Protein AF-A0A544V127-F1 (afdb_monomer_lite)

Structure (mmCIF, N/CA/C/O backbone):
data_AF-A0A544V127-F1
#
_entry.id   AF-A0A544V127-F1
#
loop_
_atom_site.group_PDB
_atom_site.id
_atom_site.type_symbol
_atom_site.label_atom_id
_atom_site.label_alt_id
_atom_site.label_comp_id
_atom_site.label_asym_id
_atom_site.label_entity_id
_atom_site.label_seq_id
_atom_site.pdbx_PDB_ins_code
_atom_site.Cartn_x
_atom_site.Cartn_y
_atom_site.Cartn_z
_atom_site.occupancy
_atom_site.B_iso_or_equiv
_atom_site.auth_seq_id
_atom_site.auth_comp_id
_atom_site.auth_asym_id
_atom_site.auth_atom_id
_atom_site.pdbx_PDB_model_num
ATOM 1 N N . MET A 1 1 ? 60.911 -27.045 -41.544 1.00 50.41 1 MET A N 1
ATOM 2 C CA . MET A 1 1 ? 60.330 -28.330 -41.099 1.00 50.41 1 MET A CA 1
ATOM 3 C C . MET A 1 1 ? 60.453 -28.417 -39.577 1.00 50.41 1 MET A C 1
ATOM 5 O O . MET A 1 1 ? 61.552 -28.611 -39.084 1.00 50.41 1 MET A O 1
ATOM 9 N N . LYS A 1 2 ? 59.360 -28.150 -38.846 1.00 44.75 2 LYS A N 1
ATOM 10 C CA . LYS A 1 2 ? 59.124 -28.496 -37.428 1.00 44.75 2 LYS A CA 1
ATOM 11 C C . LYS A 1 2 ? 57.618 -28.349 -37.181 1.00 44.75 2 LYS A C 1
ATOM 13 O O . LYS A 1 2 ? 57.086 -27.248 -37.129 1.00 44.75 2 LYS A O 1
ATOM 18 N N . THR A 1 3 ? 56.944 -29.487 -37.152 1.00 53.44 3 THR A N 1
ATOM 19 C CA . THR A 1 3 ? 55.532 -29.693 -36.825 1.00 53.44 3 THR A CA 1
ATOM 20 C C . THR A 1 3 ? 55.397 -29.993 -35.341 1.00 53.44 3 THR A C 1
ATOM 22 O O . THR A 1 3 ? 55.919 -31.026 -34.956 1.00 53.44 3 THR A O 1
ATOM 25 N N . TYR A 1 4 ? 54.653 -29.192 -34.572 1.00 53.72 4 TYR A N 1
ATOM 26 C CA . TYR A 1 4 ? 53.912 -29.596 -33.357 1.00 53.72 4 TYR A CA 1
ATOM 27 C C . TYR A 1 4 ? 52.774 -28.564 -33.202 1.00 53.72 4 TYR A C 1
ATOM 29 O O . TYR A 1 4 ? 53.019 -27.423 -32.838 1.00 53.72 4 TYR A O 1
ATOM 37 N N . LYS A 1 5 ? 51.627 -28.754 -33.862 1.00 45.31 5 LYS A N 1
ATOM 38 C CA . LYS A 1 5 ? 50.429 -29.439 -33.348 1.00 45.31 5 LYS A CA 1
ATOM 39 C C . LYS A 1 5 ? 50.002 -28.968 -31.952 1.00 45.31 5 LYS A C 1
ATOM 41 O O . LYS A 1 5 ? 50.710 -29.179 -30.979 1.00 45.31 5 LYS A O 1
ATOM 46 N N . ALA A 1 6 ? 48.761 -28.485 -31.918 1.00 53.97 6 ALA A N 1
ATOM 47 C CA . ALA A 1 6 ? 47.857 -28.519 -30.775 1.00 53.97 6 ALA A CA 1
ATOM 48 C C . ALA A 1 6 ? 48.156 -27.545 -29.626 1.00 53.97 6 ALA A C 1
ATOM 50 O O . ALA A 1 6 ? 48.349 -27.955 -28.486 1.00 53.97 6 ALA A O 1
ATOM 51 N N . LEU A 1 7 ? 48.032 -26.240 -29.896 1.00 44.88 7 LEU A N 1
ATOM 52 C CA . LEU A 1 7 ? 47.533 -25.339 -28.858 1.00 44.88 7 LEU A CA 1
ATOM 53 C C . LEU A 1 7 ? 46.014 -25.544 -28.761 1.00 44.88 7 LEU A C 1
ATOM 55 O O . LEU A 1 7 ? 45.215 -24.863 -29.400 1.00 44.88 7 LEU A O 1
ATOM 59 N N . ILE A 1 8 ? 45.641 -26.578 -28.011 1.00 57.38 8 ILE A N 1
ATOM 60 C CA . ILE A 1 8 ? 44.295 -26.784 -27.488 1.00 57.38 8 ILE A CA 1
ATOM 61 C C . ILE A 1 8 ? 44.027 -25.613 -26.538 1.00 57.38 8 ILE A C 1
ATOM 63 O O . ILE A 1 8 ?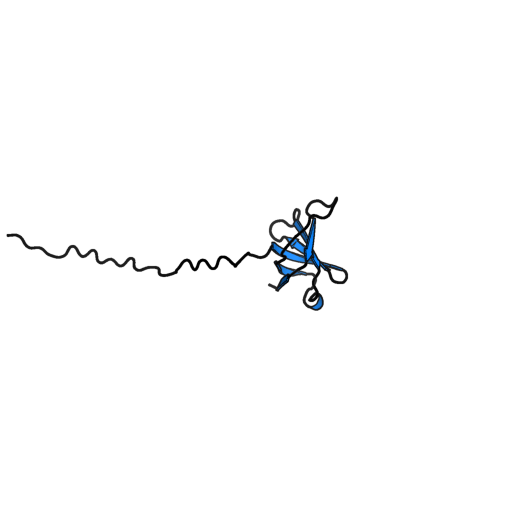 44.411 -25.636 -25.377 1.00 57.38 8 ILE A O 1
ATOM 67 N N . MET A 1 9 ? 43.380 -24.571 -27.048 1.00 48.53 9 MET A N 1
ATOM 68 C CA . MET A 1 9 ? 42.557 -23.678 -26.233 1.00 48.53 9 MET A CA 1
ATOM 69 C C . MET A 1 9 ? 41.114 -23.751 -26.728 1.00 48.53 9 MET A C 1
ATOM 71 O O . MET A 1 9 ? 40.446 -22.760 -26.991 1.00 48.53 9 MET A O 1
ATOM 75 N N . LEU A 1 10 ? 40.635 -24.991 -26.840 1.00 51.34 10 LEU A N 1
ATOM 76 C CA . LEU A 1 10 ? 39.233 -25.308 -26.633 1.00 51.34 10 LEU A CA 1
ATOM 77 C C . LEU A 1 10 ? 39.037 -25.438 -25.116 1.00 51.34 10 LEU A C 1
ATOM 79 O O . LEU A 1 10 ? 39.064 -26.534 -24.568 1.00 51.34 10 LEU A O 1
ATOM 83 N N . PHE A 1 11 ? 38.891 -24.308 -24.432 1.00 41.53 11 PHE A N 1
ATOM 84 C CA . PHE A 1 11 ? 38.268 -24.270 -23.112 1.00 41.53 11 PHE A CA 1
ATOM 85 C C . PHE A 1 11 ? 37.055 -23.355 -23.221 1.00 41.53 11 PHE A C 1
ATOM 87 O O . PHE A 1 11 ? 37.106 -22.161 -22.956 1.00 41.53 11 PHE A O 1
ATOM 94 N N . ILE A 1 12 ? 35.993 -23.936 -23.780 1.00 57.31 12 ILE A N 1
ATOM 95 C CA . ILE A 1 12 ? 34.649 -23.956 -23.196 1.00 57.31 12 ILE A CA 1
ATOM 96 C C . ILE A 1 12 ? 34.468 -22.877 -22.115 1.00 57.31 12 ILE A C 1
ATOM 98 O O . ILE A 1 12 ? 34.524 -23.152 -20.921 1.00 57.31 12 ILE A O 1
ATOM 102 N N . PHE A 1 13 ? 34.211 -21.649 -22.551 1.00 44.16 13 PHE A N 1
ATOM 103 C CA . PHE A 1 13 ? 33.405 -20.706 -21.780 1.00 44.16 13 PHE A CA 1
ATOM 104 C C . PHE A 1 13 ? 32.061 -20.513 -22.490 1.00 44.16 13 PHE A C 1
ATOM 106 O O . PHE A 1 13 ? 31.542 -19.419 -22.660 1.00 44.16 13 PHE A O 1
ATOM 113 N N . THR A 1 14 ? 31.483 -21.634 -22.925 1.00 56.91 14 THR A N 1
ATOM 114 C CA . THR A 1 14 ? 30.039 -21.796 -23.100 1.00 56.91 14 THR A CA 1
ATOM 115 C C . THR A 1 14 ? 29.434 -22.107 -21.729 1.00 56.91 14 THR A C 1
ATOM 117 O O . THR A 1 14 ? 29.035 -23.229 -21.439 1.00 56.91 14 THR A O 1
ATOM 120 N N . PHE A 1 15 ? 29.458 -21.098 -20.869 1.00 49.59 15 PHE A N 1
ATOM 121 C CA . PHE A 1 15 ? 28.724 -20.944 -19.614 1.00 49.59 15 PHE A CA 1
ATOM 122 C C . PHE A 1 15 ? 28.555 -19.421 -19.545 1.00 49.59 15 PHE A C 1
ATOM 124 O O . PHE A 1 15 ? 29.524 -18.713 -19.329 1.00 49.59 15 PHE A O 1
ATOM 131 N N . PHE A 1 16 ? 27.440 -18.801 -19.884 1.00 46.75 16 PHE A N 1
ATOM 132 C CA . PHE A 1 16 ? 26.060 -19.183 -19.696 1.00 46.75 16 PHE A CA 1
ATOM 133 C C . PHE A 1 16 ? 25.261 -18.558 -20.846 1.00 46.75 16 PHE A C 1
ATOM 135 O O . PHE A 1 16 ? 25.309 -17.349 -21.067 1.00 46.75 16 PHE A O 1
ATOM 142 N N . LEU A 1 17 ? 24.478 -19.381 -21.538 1.00 54.06 17 LEU A N 1
ATOM 143 C CA . LEU A 1 17 ? 23.156 -18.942 -21.961 1.00 54.06 17 LEU A CA 1
ATOM 144 C C . LEU A 1 17 ? 22.448 -18.436 -20.704 1.00 54.06 17 LEU A C 1
ATOM 146 O O . LEU A 1 17 ? 22.264 -19.229 -19.794 1.00 54.06 17 LEU A O 1
ATOM 150 N N . ILE A 1 18 ? 22.090 -17.162 -20.647 1.00 54.62 18 ILE A N 1
ATOM 151 C CA . ILE A 1 18 ? 20.733 -16.708 -20.335 1.00 54.62 18 ILE A CA 1
ATOM 152 C C . ILE A 1 18 ? 20.629 -15.391 -21.095 1.00 54.62 18 ILE A C 1
ATOM 154 O O . ILE A 1 18 ? 21.364 -14.439 -20.829 1.00 54.62 18 ILE A O 1
ATOM 158 N N . GLY A 1 19 ? 19.777 -15.387 -22.118 1.00 48.00 19 GLY A N 1
ATOM 159 C CA . GLY A 1 19 ? 19.401 -14.163 -22.795 1.00 48.00 19 GLY A CA 1
ATOM 160 C C . GLY A 1 19 ? 18.958 -13.160 -21.744 1.00 48.00 19 GLY A C 1
ATOM 161 O O . GLY A 1 19 ? 18.160 -13.485 -20.868 1.00 48.00 19 GLY A O 1
ATOM 162 N N . CYS A 1 20 ? 19.481 -11.942 -21.829 1.00 41.03 20 CYS A N 1
ATOM 163 C CA . CYS A 1 20 ? 18.802 -10.817 -21.222 1.00 41.03 20 CYS A CA 1
ATOM 164 C C . CYS A 1 20 ? 17.522 -10.636 -22.046 1.00 41.03 20 CYS A C 1
ATOM 166 O O . CYS A 1 20 ? 17.494 -9.871 -23.013 1.00 41.03 20 CYS A O 1
ATOM 168 N N . SER A 1 21 ? 16.505 -11.453 -21.748 1.00 42.34 21 SER A N 1
ATOM 169 C CA . SER A 1 21 ? 15.131 -11.184 -22.133 1.00 42.34 21 SER A CA 1
ATOM 170 C C . SER A 1 2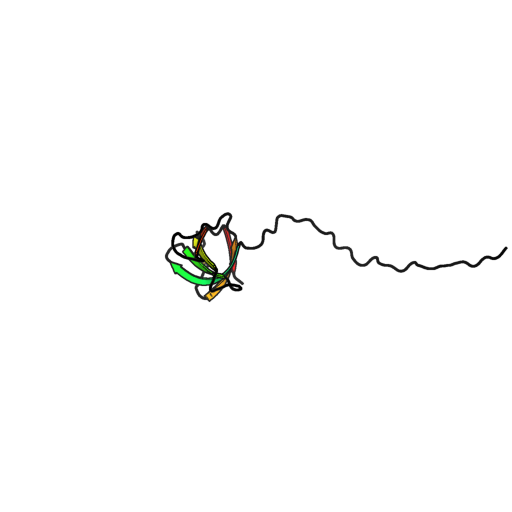1 ? 14.866 -9.801 -21.583 1.00 42.34 21 SER A C 1
ATOM 172 O O . SER A 1 21 ? 14.740 -9.605 -20.377 1.00 42.34 21 SER A O 1
ATOM 174 N N . THR A 1 22 ? 14.908 -8.817 -22.469 1.00 48.19 22 THR A N 1
ATOM 175 C C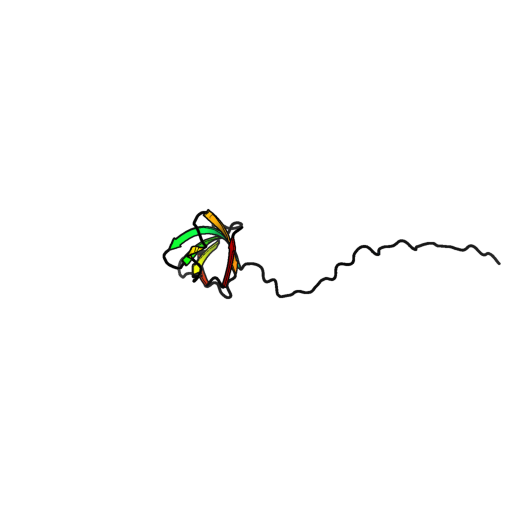A . THR A 1 22 ? 14.462 -7.471 -22.157 1.00 48.19 22 THR A CA 1
ATOM 176 C C . THR A 1 22 ? 12.939 -7.552 -22.120 1.00 48.19 22 THR A C 1
ATOM 178 O O . THR A 1 22 ? 12.264 -7.084 -23.027 1.00 48.19 22 THR A O 1
ATOM 181 N N . ASP A 1 23 ? 12.398 -8.232 -21.107 1.00 40.47 23 ASP A N 1
ATOM 182 C CA . ASP A 1 23 ? 11.006 -8.091 -20.700 1.00 40.47 23 ASP A CA 1
ATOM 183 C C . ASP A 1 23 ? 10.933 -6.785 -19.910 1.00 40.47 23 ASP A C 1
ATOM 185 O O . ASP A 1 23 ? 10.925 -6.731 -18.684 1.00 40.47 23 ASP A O 1
ATOM 189 N N . SER A 1 24 ? 10.977 -5.679 -20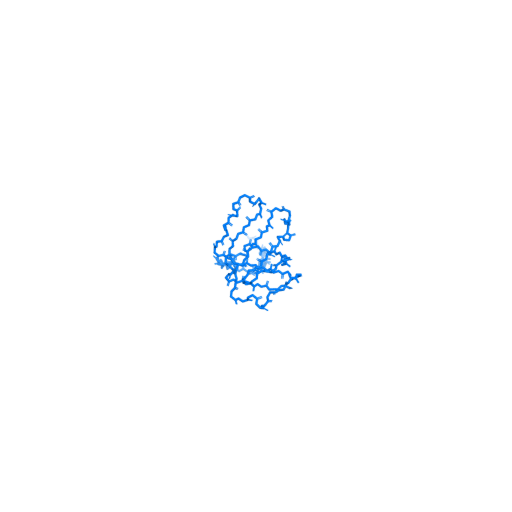.646 1.00 44.78 24 SER A N 1
ATOM 190 C CA . SER A 1 24 ? 10.912 -4.321 -20.114 1.00 44.78 24 SER A CA 1
ATOM 191 C C . SER A 1 24 ? 9.492 -3.918 -19.702 1.00 44.78 24 SER A C 1
ATOM 193 O O . SER A 1 24 ? 9.110 -2.773 -19.912 1.00 44.78 24 SER A O 1
ATOM 195 N N . ASN A 1 25 ? 8.710 -4.839 -19.132 1.00 47.66 25 ASN A N 1
ATOM 196 C CA . ASN A 1 25 ? 7.378 -4.554 -18.590 1.00 47.66 25 ASN A CA 1
ATOM 197 C C . ASN A 1 25 ? 7.184 -5.030 -17.145 1.00 47.66 25 ASN A C 1
ATOM 199 O O . ASN A 1 25 ? 6.085 -4.894 -16.617 1.00 47.66 25 ASN A O 1
ATOM 203 N N . ASP A 1 26 ? 8.225 -5.527 -16.473 1.00 54.66 26 ASP A N 1
ATOM 204 C CA . ASP A 1 26 ? 8.141 -5.836 -15.042 1.00 54.66 26 ASP A CA 1
ATOM 205 C C . ASP A 1 26 ? 8.455 -4.571 -14.222 1.00 54.66 26 ASP A C 1
ATOM 207 O O . ASP A 1 26 ? 9.479 -4.446 -13.546 1.00 54.66 26 ASP A O 1
ATOM 211 N N . ILE A 1 27 ? 7.584 -3.561 -14.344 1.00 74.94 27 ILE A N 1
ATOM 212 C CA . ILE A 1 27 ? 7.566 -2.444 -13.397 1.00 74.94 27 ILE A CA 1
ATOM 213 C C . ILE A 1 27 ? 7.180 -3.070 -12.054 1.00 74.94 27 ILE A C 1
ATOM 215 O O . ILE A 1 27 ? 6.060 -3.549 -11.883 1.00 74.94 27 ILE A O 1
ATOM 219 N N . GLY A 1 28 ? 8.144 -3.147 -11.133 1.00 79.56 28 GLY A N 1
ATOM 220 C CA . GLY A 1 28 ? 7.933 -3.690 -9.792 1.00 79.56 28 GLY A CA 1
ATOM 221 C C . GLY A 1 28 ? 6.813 -2.961 -9.037 1.00 79.56 28 GLY A C 1
ATOM 222 O O . GLY A 1 28 ? 6.366 -1.897 -9.471 1.00 79.56 28 GLY A O 1
ATOM 223 N N . PRO A 1 29 ? 6.341 -3.513 -7.906 1.00 89.50 29 PRO A N 1
ATOM 224 C CA . PRO A 1 29 ? 5.247 -2.903 -7.162 1.00 89.50 29 PRO A CA 1
ATOM 225 C C . PRO A 1 29 ? 5.621 -1.483 -6.739 1.00 89.50 29 PRO A C 1
ATOM 227 O O . PRO A 1 29 ? 6.760 -1.219 -6.343 1.00 89.50 29 PRO A O 1
ATOM 230 N N . ASN A 1 30 ? 4.655 -0.566 -6.768 1.00 91.50 30 ASN A N 1
ATOM 231 C CA . ASN A 1 30 ? 4.870 0.798 -6.303 1.00 91.50 30 ASN A CA 1
ATOM 232 C C . ASN A 1 30 ? 5.280 0.799 -4.828 1.00 91.50 30 ASN A C 1
ATOM 234 O O . ASN A 1 30 ? 6.123 1.604 -4.425 1.00 91.50 30 ASN A O 1
ATOM 238 N N . ILE A 1 31 ? 4.696 -0.091 -4.023 1.00 92.75 31 ILE A N 1
ATOM 239 C CA . ILE A 1 31 ? 5.014 -0.262 -2.606 1.00 92.75 31 ILE A CA 1
ATOM 240 C C . ILE A 1 31 ? 4.873 -1.724 -2.194 1.00 92.75 31 ILE A C 1
ATOM 242 O O . ILE A 1 31 ? 3.964 -2.434 -2.629 1.00 92.75 31 ILE A O 1
ATOM 246 N N . LYS A 1 32 ? 5.777 -2.147 -1.315 1.00 95.56 32 LYS A N 1
ATOM 247 C CA . LYS A 1 32 ?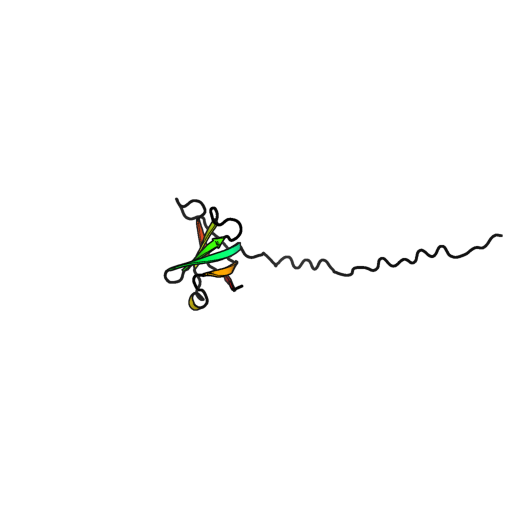 5.725 -3.424 -0.617 1.00 95.56 32 LYS A CA 1
ATOM 248 C C . LYS A 1 32 ? 5.737 -3.151 0.881 1.00 95.56 32 LYS A C 1
ATOM 250 O O . LYS A 1 32 ? 6.630 -2.468 1.384 1.00 95.56 32 LYS A O 1
ATOM 255 N N . GLY A 1 33 ? 4.731 -3.641 1.590 1.00 96.44 33 GLY A N 1
ATOM 256 C CA . GLY A 1 33 ? 4.480 -3.190 2.951 1.00 96.44 33 GLY A CA 1
ATOM 257 C C . GLY A 1 33 ? 3.434 -4.001 3.690 1.00 96.44 33 GLY A C 1
ATOM 258 O O . GLY A 1 33 ? 2.869 -4.946 3.149 1.00 96.44 33 GLY A O 1
ATOM 259 N N . GLU A 1 34 ? 3.192 -3.625 4.938 1.00 97.56 34 GLU A N 1
ATOM 260 C CA . GLU A 1 34 ? 2.161 -4.235 5.772 1.00 97.56 34 GLU A CA 1
ATOM 261 C C . GLU A 1 34 ? 0.880 -3.405 5.726 1.00 97.56 34 GLU A C 1
ATOM 263 O O . GLU A 1 34 ? 0.919 -2.172 5.783 1.00 97.56 34 GLU A O 1
ATOM 268 N N . VAL A 1 35 ? -0.263 -4.082 5.641 1.00 97.50 35 VAL A N 1
ATOM 269 C CA . VAL A 1 35 ? -1.574 -3.452 5.785 1.00 97.50 35 VAL A CA 1
ATOM 270 C C . VAL A 1 35 ? -1.832 -3.188 7.262 1.00 97.50 35 VAL A C 1
ATOM 272 O O . VAL A 1 35 ? -2.023 -4.124 8.036 1.00 97.50 35 VAL A O 1
ATOM 275 N N . VAL A 1 36 ? -1.890 -1.921 7.659 1.00 97.44 36 VAL A N 1
ATOM 276 C CA . VAL A 1 36 ? -2.064 -1.539 9.074 1.00 97.44 36 VAL A CA 1
ATOM 277 C C . VAL A 1 36 ? -3.480 -1.080 9.406 1.00 97.44 36 VAL A C 1
ATOM 279 O O . VAL A 1 36 ? -3.874 -1.089 10.569 1.00 97.44 36 VAL A O 1
ATOM 282 N N . GLN A 1 37 ? -4.257 -0.678 8.398 1.00 97.38 37 GLN A N 1
ATOM 283 C CA . GLN A 1 37 ? -5.598 -0.129 8.585 1.00 97.38 37 GLN A CA 1
ATOM 284 C C . GLN A 1 37 ? -6.460 -0.374 7.346 1.00 97.38 37 GLN A C 1
ATOM 286 O O . GLN A 1 37 ? -5.951 -0.397 6.228 1.00 97.38 37 GLN A O 1
ATOM 291 N N . ILE A 1 38 ? -7.765 -0.556 7.550 1.00 96.69 38 ILE A N 1
ATOM 292 C CA . ILE A 1 38 ? -8.770 -0.690 6.490 1.00 96.69 38 ILE A CA 1
ATOM 293 C C . ILE A 1 38 ? -9.948 0.215 6.853 1.00 96.69 38 ILE A C 1
ATOM 295 O O . ILE A 1 38 ? -10.429 0.178 7.986 1.00 96.69 38 ILE A O 1
ATOM 299 N N . GLU A 1 39 ? -10.406 1.015 5.895 1.00 95.81 39 GLU A N 1
ATOM 300 C CA . GLU A 1 39 ? -11.530 1.939 6.031 1.00 95.81 39 GLU A CA 1
ATOM 301 C C . GLU A 1 39 ? -12.411 1.855 4.786 1.00 95.81 39 GLU A C 1
ATOM 303 O O . GLU A 1 39 ? -12.016 2.312 3.721 1.00 95.81 39 GLU A O 1
ATOM 308 N N . GLY A 1 40 ? -13.611 1.285 4.905 1.00 93.31 40 GLY A N 1
ATOM 309 C CA . GLY A 1 40 ? -14.515 1.155 3.759 1.00 93.31 40 GLY A CA 1
ATOM 310 C C . GLY A 1 40 ? -13.905 0.314 2.631 1.00 93.31 40 GLY A C 1
ATOM 311 O O . GLY A 1 40 ? -13.659 -0.875 2.816 1.00 93.31 40 GLY A O 1
ATOM 312 N N . ASP A 1 41 ? -13.686 0.942 1.479 1.00 94.81 41 ASP A N 1
ATOM 313 C CA . ASP A 1 41 ? -13.114 0.387 0.244 1.00 94.81 41 ASP A CA 1
ATOM 314 C C . ASP A 1 41 ? -11.605 0.659 0.078 1.00 94.81 41 ASP A C 1
ATOM 316 O O . ASP A 1 41 ? -11.010 0.308 -0.945 1.00 94.81 41 ASP A O 1
ATOM 320 N N . ARG A 1 42 ? -10.961 1.254 1.090 1.00 95.94 42 ARG A N 1
ATOM 321 C CA . ARG A 1 42 ? -9.528 1.558 1.073 1.00 95.94 42 ARG A CA 1
ATOM 322 C C . ARG A 1 42 ? -8.752 0.924 2.221 1.00 95.94 42 ARG A C 1
ATOM 324 O O . ARG A 1 42 ? -9.280 0.649 3.298 1.00 95.94 42 ARG A O 1
ATOM 331 N N . PHE A 1 43 ? -7.458 0.722 2.003 1.00 97.19 43 PHE A N 1
ATOM 332 C CA . PHE A 1 43 ? -6.531 0.143 2.972 1.00 97.19 43 PHE A CA 1
ATOM 333 C C . PHE A 1 43 ? -5.203 0.903 3.001 1.00 97.19 43 PHE A C 1
ATOM 335 O O . PHE A 1 43 ? -4.736 1.401 1.979 1.00 97.19 43 PHE A O 1
ATOM 342 N N . LEU A 1 44 ? -4.598 1.003 4.183 1.00 97.31 44 LEU A N 1
ATOM 343 C CA . LEU A 1 44 ? -3.334 1.698 4.407 1.00 97.31 44 LEU A CA 1
ATOM 344 C C . LEU A 1 44 ? -2.185 0.699 4.419 1.00 97.31 44 LEU A C 1
ATOM 346 O O . LEU A 1 44 ? -2.141 -0.188 5.274 1.00 97.31 44 LEU A O 1
ATOM 350 N N . VAL A 1 45 ? -1.228 0.898 3.517 1.00 97.38 45 VAL A N 1
ATOM 351 C CA . VAL A 1 45 ? 0.019 0.135 3.461 1.00 97.38 45 VAL A CA 1
ATOM 352 C C . VAL A 1 45 ? 1.157 0.983 4.008 1.00 97.38 45 VAL A C 1
ATOM 354 O O . VAL A 1 45 ? 1.404 2.094 3.533 1.00 97.38 45 VAL A O 1
ATOM 357 N N . VAL A 1 46 ? 1.876 0.446 4.988 1.00 97.06 46 VAL A N 1
ATOM 358 C CA . VAL A 1 46 ? 3.115 1.032 5.509 1.00 97.06 46 VAL A CA 1
ATOM 359 C C . VAL A 1 46 ? 4.294 0.336 4.845 1.00 97.06 46 VAL A C 1
ATOM 361 O O . VAL A 1 46 ? 4.403 -0.888 4.901 1.00 97.06 46 VAL A O 1
ATOM 364 N N . ASP A 1 47 ? 5.169 1.114 4.204 1.00 94.69 47 ASP A N 1
ATOM 365 C CA . ASP A 1 47 ? 6.335 0.590 3.492 1.00 94.69 47 ASP A CA 1
ATOM 366 C C . ASP A 1 47 ? 7.245 -0.200 4.445 1.00 94.69 47 ASP A C 1
ATOM 368 O O . ASP A 1 47 ? 7.593 0.276 5.528 1.00 94.69 47 ASP A O 1
ATOM 372 N N . LYS A 1 48 ? 7.636 -1.413 4.043 1.00 91.94 48 LYS A N 1
ATOM 373 C CA . LYS A 1 48 ? 8.441 -2.306 4.887 1.00 91.94 48 LYS A CA 1
ATOM 374 C C . LYS A 1 48 ? 9.869 -1.797 5.090 1.00 91.94 48 LYS A C 1
ATOM 376 O O . LYS A 1 48 ? 10.458 -2.032 6.141 1.00 91.94 48 LYS A O 1
ATOM 381 N N . GLU A 1 49 ? 10.441 -1.131 4.090 1.00 89.25 49 GLU A N 1
ATOM 382 C CA . GLU A 1 49 ? 11.810 -0.617 4.150 1.00 89.25 49 GLU A CA 1
ATOM 383 C C . GLU A 1 49 ? 11.870 0.761 4.812 1.00 89.25 49 GLU A C 1
ATOM 385 O O . GLU A 1 49 ? 12.873 1.115 5.435 1.00 89.25 49 GLU A O 1
ATOM 390 N N . ARG A 1 50 ? 10.807 1.563 4.663 1.00 88.56 50 ARG A N 1
ATOM 391 C CA . ARG A 1 50 ? 10.750 2.961 5.122 1.00 88.56 50 ARG A CA 1
ATOM 392 C C . ARG A 1 50 ? 9.428 3.299 5.836 1.00 88.56 50 ARG A C 1
ATOM 394 O O . ARG A 1 50 ? 8.753 4.251 5.427 1.00 88.56 50 ARG A O 1
ATOM 401 N N . PRO A 1 51 ? 9.086 2.612 6.943 1.00 87.50 51 PRO A N 1
ATOM 402 C CA . PRO A 1 51 ? 7.774 2.731 7.592 1.00 87.50 51 PRO A CA 1
ATOM 403 C C . PRO A 1 51 ? 7.470 4.132 8.147 1.00 87.50 51 PRO A C 1
ATOM 405 O O . PRO A 1 51 ? 6.318 4.564 8.178 1.00 87.50 51 PRO A O 1
ATOM 408 N N . GLU A 1 52 ? 8.503 4.881 8.540 1.00 86.56 52 GLU A N 1
ATOM 409 C CA . GLU A 1 52 ? 8.370 6.242 9.085 1.00 86.56 52 GLU A CA 1
ATOM 410 C C . GLU A 1 52 ? 8.149 7.317 8.012 1.00 86.56 52 GLU A C 1
ATOM 412 O O . GLU A 1 52 ? 7.781 8.450 8.318 1.00 86.56 52 GLU A O 1
ATOM 417 N N . ILE A 1 53 ? 8.419 6.985 6.748 1.00 87.56 53 ILE A N 1
ATOM 418 C CA . ILE A 1 53 ? 8.570 7.971 5.670 1.00 87.56 53 ILE A CA 1
ATOM 419 C C . ILE A 1 53 ? 7.566 7.752 4.543 1.00 87.56 53 ILE A C 1
ATOM 421 O O . ILE A 1 53 ? 7.359 8.665 3.742 1.00 87.56 53 ILE A O 1
ATOM 425 N N . ARG A 1 54 ? 6.980 6.554 4.447 1.00 92.12 54 ARG A N 1
ATOM 426 C CA . ARG A 1 54 ? 6.108 6.192 3.337 1.00 92.12 54 ARG A CA 1
ATOM 427 C C . ARG A 1 54 ? 4.947 5.311 3.783 1.00 92.12 54 ARG A C 1
ATOM 429 O O . ARG A 1 54 ? 5.124 4.162 4.181 1.00 92.12 54 ARG A O 1
ATOM 436 N N . LYS A 1 55 ? 3.752 5.877 3.667 1.00 95.56 55 LYS A N 1
ATOM 437 C CA . LYS A 1 55 ? 2.464 5.260 3.972 1.00 95.56 55 LYS A CA 1
ATOM 438 C C . LYS A 1 55 ? 1.523 5.603 2.829 1.00 95.56 55 LYS A C 1
ATOM 440 O O . LYS A 1 55 ? 1.494 6.751 2.395 1.00 95.56 55 LYS A O 1
ATOM 445 N N . VAL A 1 56 ? 0.810 4.626 2.286 1.00 96.50 56 VAL A N 1
ATOM 446 C CA . VAL A 1 56 ? -0.044 4.858 1.118 1.00 96.50 56 VAL A CA 1
ATOM 447 C C . VAL A 1 56 ? -1.406 4.227 1.337 1.00 96.50 56 VAL A C 1
ATOM 449 O O . VAL A 1 56 ? -1.503 3.033 1.616 1.00 96.50 56 VAL A O 1
ATOM 452 N N . TRP A 1 57 ? -2.446 5.043 1.217 1.00 97.00 57 TRP A N 1
ATOM 453 C CA . TRP A 1 57 ? -3.823 4.588 1.128 1.00 97.00 57 TRP A CA 1
ATOM 454 C C . TRP A 1 57 ? -4.108 4.115 -0.294 1.00 97.00 57 TRP A C 1
ATOM 456 O O . TRP A 1 57 ? -3.893 4.851 -1.255 1.00 97.00 57 TRP A O 1
ATOM 466 N N . PHE A 1 58 ? -4.618 2.897 -0.426 1.00 97.00 58 PHE A N 1
ATOM 467 C CA . PHE A 1 58 ? -5.072 2.353 -1.696 1.00 97.00 58 PHE A CA 1
ATOM 468 C C . PHE A 1 58 ? -6.557 2.071 -1.657 1.00 97.00 58 PHE A C 1
ATOM 470 O O . PHE A 1 58 ? -7.030 1.426 -0.726 1.00 97.00 58 PHE A O 1
ATOM 477 N N . THR A 1 59 ? -7.265 2.498 -2.694 1.00 96.94 59 THR A N 1
ATOM 478 C CA . THR A 1 59 ? -8.645 2.069 -2.952 1.00 96.94 59 THR A CA 1
ATOM 479 C C . THR A 1 59 ? -8.624 0.846 -3.864 1.00 96.94 59 THR A C 1
ATOM 481 O O . THR A 1 59 ? -7.804 0.784 -4.785 1.00 96.94 59 THR A O 1
ATOM 484 N N . THR A 1 60 ? -9.485 -0.138 -3.610 1.00 94.44 60 THR A N 1
ATOM 485 C CA . THR A 1 60 ? -9.612 -1.337 -4.451 1.00 94.44 60 THR A CA 1
ATOM 486 C C . THR A 1 60 ? -11.025 -1.908 -4.391 1.00 94.44 60 THR A C 1
ATOM 488 O O . THR A 1 60 ? -11.642 -1.952 -3.327 1.00 94.44 60 THR A O 1
ATOM 491 N N . ASP A 1 61 ? -11.510 -2.430 -5.517 1.00 91.81 61 ASP A N 1
ATOM 492 C CA . ASP A 1 61 ? -12.767 -3.184 -5.561 1.00 91.81 61 ASP A CA 1
ATOM 493 C C . ASP A 1 61 ? -12.623 -4.586 -4.927 1.00 91.81 61 ASP A C 1
ATOM 495 O O . ASP A 1 61 ? -13.608 -5.219 -4.541 1.00 91.81 61 ASP A O 1
ATOM 499 N N . GLU A 1 62 ? -11.388 -5.073 -4.757 1.00 90.00 62 GLU A N 1
ATOM 500 C CA . GLU A 1 62 ? -11.072 -6.395 -4.200 1.00 90.00 62 GLU A CA 1
ATOM 501 C C . GLU A 1 62 ? -10.783 -6.352 -2.688 1.00 90.00 62 GLU A C 1
ATOM 503 O O . GLU A 1 62 ? -10.087 -7.217 -2.147 1.00 90.00 62 GLU A O 1
ATOM 508 N N . ILE A 1 63 ? -11.331 -5.363 -1.968 1.00 92.06 63 ILE A N 1
ATOM 509 C CA . ILE A 1 63 ? -11.000 -5.091 -0.555 1.00 92.06 63 ILE A CA 1
ATOM 510 C C . ILE A 1 63 ? -11.250 -6.292 0.368 1.00 92.06 63 ILE A C 1
ATOM 512 O O . ILE A 1 63 ? -10.547 -6.481 1.357 1.00 92.06 63 ILE A O 1
ATOM 516 N N . TYR A 1 64 ? -12.202 -7.162 0.017 1.00 90.38 64 TYR A N 1
ATOM 517 C CA . TYR A 1 64 ? -12.535 -8.380 0.763 1.00 90.38 64 TYR A CA 1
ATOM 518 C C . TYR A 1 64 ? -11.382 -9.399 0.837 1.00 90.38 64 TYR A C 1
ATOM 520 O O . TYR A 1 64 ? -11.414 -10.306 1.675 1.00 90.38 64 TYR A O 1
ATOM 528 N N . THR A 1 65 ? -10.376 -9.268 -0.032 1.00 89.19 65 THR A N 1
ATOM 529 C CA . THR A 1 65 ? -9.163 -10.098 -0.031 1.00 89.19 65 THR A CA 1
ATOM 530 C C . THR A 1 65 ? -8.091 -9.581 0.934 1.00 89.19 65 THR A C 1
ATOM 532 O O . THR A 1 65 ? -7.216 -10.344 1.344 1.00 89.19 65 THR A O 1
ATOM 535 N N . VAL A 1 66 ? -8.180 -8.315 1.351 1.00 92.94 66 VAL A N 1
ATOM 536 C CA . VAL A 1 66 ? -7.169 -7.617 2.150 1.00 92.94 66 VAL A CA 1
ATOM 537 C C . VAL A 1 66 ? -7.531 -7.663 3.639 1.00 92.94 66 VAL A C 1
ATOM 539 O O . VAL A 1 66 ? -8.688 -7.511 4.029 1.00 92.94 66 VAL A O 1
ATOM 542 N N . ARG A 1 67 ? -6.537 -7.878 4.510 1.00 95.69 67 ARG A N 1
ATOM 543 C CA . ARG A 1 67 ? -6.695 -7.886 5.976 1.00 95.69 67 ARG A CA 1
ATOM 544 C C . ARG A 1 67 ? -5.539 -7.154 6.648 1.00 95.69 67 ARG A C 1
ATOM 546 O O . ARG A 1 67 ? -4.420 -7.173 6.145 1.00 95.69 67 ARG A O 1
ATOM 553 N N . VAL A 1 68 ? -5.815 -6.557 7.806 1.00 97.12 68 VAL A N 1
ATOM 554 C CA . VAL A 1 68 ? -4.783 -5.956 8.663 1.00 97.12 68 VAL A CA 1
ATOM 555 C C . VAL A 1 68 ? -3.781 -7.031 9.101 1.00 97.12 68 VAL A C 1
ATOM 557 O O . VAL A 1 68 ? -4.181 -8.141 9.454 1.00 97.12 68 VAL A O 1
ATOM 560 N N . GLY A 1 69 ? -2.492 -6.695 9.062 1.00 95.88 69 GLY A N 1
ATOM 561 C CA . GLY A 1 69 ? -1.369 -7.583 9.366 1.00 95.88 69 GLY A CA 1
ATOM 562 C C . GLY A 1 69 ? -0.802 -8.340 8.160 1.00 95.88 69 GLY A C 1
ATOM 563 O O . GLY A 1 69 ? 0.192 -9.048 8.302 1.00 95.88 69 GLY A O 1
ATOM 564 N N . LEU A 1 70 ? -1.410 -8.227 6.971 1.00 95.62 70 LEU A N 1
ATOM 565 C CA . LEU A 1 70 ? -0.881 -8.868 5.764 1.00 95.62 70 LEU A CA 1
ATOM 566 C C . LEU A 1 70 ? 0.271 -8.066 5.168 1.00 95.62 70 LEU A C 1
ATOM 568 O O . LEU A 1 70 ? 0.185 -6.845 5.038 1.00 95.62 70 LEU A O 1
ATOM 572 N N . THR A 1 71 ? 1.315 -8.771 4.730 1.00 96.25 71 THR A N 1
ATOM 573 C CA . THR A 1 71 ? 2.320 -8.191 3.836 1.00 96.25 71 THR A CA 1
ATOM 574 C C . THR A 1 71 ? 1.799 -8.260 2.407 1.00 96.25 71 THR A C 1
ATOM 576 O O . THR A 1 71 ? 1.389 -9.321 1.938 1.00 96.25 71 THR A O 1
ATOM 579 N N . VAL A 1 72 ? 1.806 -7.122 1.718 1.00 96.38 72 VAL A N 1
ATOM 580 C CA . VAL A 1 72 ? 1.306 -6.988 0.353 1.00 96.38 72 VAL A CA 1
ATOM 581 C C . VAL A 1 72 ? 2.305 -6.256 -0.534 1.00 96.38 72 VAL A C 1
ATOM 583 O O . VAL A 1 72 ? 3.042 -5.374 -0.088 1.00 96.38 72 VAL A O 1
ATOM 586 N N . SER A 1 73 ? 2.288 -6.607 -1.814 1.00 95.81 73 SER A N 1
ATOM 587 C CA . SER A 1 73 ? 2.905 -5.854 -2.902 1.00 95.81 73 SER A CA 1
ATOM 588 C C . SER A 1 73 ? 1.793 -5.239 -3.751 1.00 95.81 73 SER A C 1
ATOM 590 O O . SER A 1 73 ? 0.916 -5.964 -4.225 1.00 95.81 73 SER A O 1
ATOM 592 N N . VAL A 1 74 ? 1.806 -3.913 -3.919 1.00 94.94 74 VAL A N 1
ATOM 593 C CA . VAL A 1 74 ? 0.726 -3.164 -4.583 1.00 94.94 74 VAL A CA 1
ATOM 594 C C . VAL A 1 74 ? 1.250 -2.418 -5.804 1.00 94.94 74 VAL A C 1
ATOM 596 O O . VAL A 1 74 ? 2.240 -1.687 -5.712 1.00 94.94 74 VAL A O 1
ATOM 599 N N . TRP A 1 75 ? 0.554 -2.578 -6.928 1.00 95.12 75 TRP A N 1
ATOM 600 C CA . TRP A 1 75 ? 0.750 -1.803 -8.150 1.00 95.12 75 TRP A CA 1
ATOM 601 C C . TRP A 1 75 ? -0.377 -0.785 -8.315 1.00 95.12 75 TRP A C 1
ATOM 603 O O . TRP A 1 75 ? -1.545 -1.102 -8.084 1.00 95.12 75 TRP A O 1
ATOM 613 N N . ALA A 1 76 ? -0.012 0.421 -8.732 1.00 92.56 76 ALA A N 1
ATOM 614 C CA . ALA A 1 76 ? -0.906 1.530 -9.031 1.00 92.56 76 ALA A CA 1
ATOM 615 C C . ALA A 1 76 ? -0.288 2.385 -10.147 1.00 92.56 76 ALA A C 1
ATOM 617 O O . ALA A 1 76 ? 0.905 2.696 -10.080 1.00 92.56 76 ALA A O 1
ATOM 618 N N . SER A 1 77 ? -1.071 2.820 -11.138 1.00 87.12 77 SER A N 1
ATOM 619 C CA . SER A 1 77 ? -0.557 3.740 -12.167 1.00 87.12 77 SER A CA 1
ATOM 620 C C . SER A 1 77 ? -0.083 5.068 -11.581 1.00 87.12 77 SER A C 1
ATOM 622 O O . SER A 1 77 ? 0.891 5.646 -12.061 1.00 87.12 77 SER A O 1
ATOM 624 N N . GLU A 1 78 ? -0.745 5.549 -10.527 1.00 89.88 78 GLU A N 1
ATOM 625 C CA . GLU A 1 78 ? -0.425 6.821 -9.889 1.00 89.88 78 GLU A CA 1
ATOM 626 C C . GLU A 1 78 ? -0.579 6.739 -8.366 1.00 89.88 78 GLU A C 1
ATOM 628 O O . GLU A 1 78 ? -1.486 6.090 -7.841 1.00 89.88 78 GLU A O 1
ATOM 633 N N . ILE A 1 79 ? 0.335 7.411 -7.660 1.00 92.44 79 ILE A N 1
ATOM 634 C CA . ILE A 1 79 ? 0.228 7.686 -6.227 1.00 92.44 79 ILE A CA 1
ATOM 635 C C . ILE A 1 79 ? 0.409 9.189 -6.046 1.00 92.44 79 ILE A C 1
ATOM 637 O O . ILE A 1 79 ? 1.489 9.729 -6.301 1.00 92.44 79 ILE A O 1
ATOM 641 N N . THR A 1 80 ? -0.639 9.856 -5.585 1.00 92.50 80 THR A N 1
ATOM 642 C CA . THR A 1 80 ? -0.643 11.293 -5.316 1.00 92.50 80 THR A CA 1
ATOM 643 C C . THR A 1 80 ? -0.299 11.542 -3.851 1.00 92.50 80 THR A C 1
ATOM 645 O O . THR A 1 80 ? -0.684 10.774 -2.975 1.00 92.50 80 THR A O 1
ATOM 648 N N . ALA A 1 81 ? 0.448 12.605 -3.555 1.00 92.00 81 ALA A N 1
ATOM 649 C CA . ALA A 1 81 ? 0.748 12.979 -2.174 1.00 92.00 81 ALA A CA 1
ATOM 650 C C . ALA A 1 81 ? -0.497 13.548 -1.474 1.00 92.00 81 ALA A C 1
ATOM 652 O O . ALA A 1 81 ? -1.203 14.378 -2.050 1.00 92.00 81 ALA A O 1
ATOM 653 N N . VAL A 1 82 ? -0.721 13.163 -0.215 1.00 90.56 82 VAL A N 1
ATOM 654 C CA . VAL A 1 82 ? -1.810 13.721 0.599 1.00 90.56 82 VAL A CA 1
ATOM 655 C C . VAL A 1 82 ? -1.411 15.121 1.092 1.00 90.56 82 VAL A C 1
ATOM 657 O O . VAL A 1 82 ? -0.349 15.280 1.708 1.00 90.56 82 VAL A O 1
ATOM 660 N N . PRO A 1 83 ? -2.218 16.171 0.841 1.00 86.25 83 PRO A N 1
ATOM 661 C CA . PRO A 1 83 ? -1.907 17.518 1.306 1.00 86.25 83 PRO A CA 1
ATOM 662 C C . PRO A 1 83 ? -1.774 17.576 2.831 1.00 86.25 83 PRO A C 1
ATOM 664 O O . PRO A 1 83 ? -2.621 17.067 3.555 1.00 86.25 83 PRO A O 1
ATOM 667 N N . ASN A 1 84 ? -0.742 18.265 3.321 1.00 85.75 84 ASN A N 1
ATOM 668 C CA . ASN A 1 84 ? -0.459 18.466 4.751 1.00 85.75 84 ASN A CA 1
ATOM 669 C C . ASN A 1 84 ? -0.078 17.203 5.557 1.00 85.75 84 ASN A C 1
ATOM 671 O O . ASN A 1 84 ? 0.155 17.321 6.759 1.00 85.75 84 ASN A O 1
ATOM 675 N N . GLU A 1 85 ? 0.089 16.037 4.922 1.00 87.38 85 GLU A N 1
ATOM 676 C CA . GLU A 1 85 ? 0.533 14.802 5.582 1.00 87.38 85 GLU A CA 1
ATOM 677 C C . GLU A 1 85 ? 1.846 14.290 4.976 1.00 87.38 85 GLU A C 1
ATOM 679 O O . GLU A 1 85 ? 1.900 13.654 3.923 1.00 87.38 85 GLU A O 1
ATOM 684 N N . LYS A 1 86 ? 2.965 14.583 5.648 1.00 88.25 86 LYS A N 1
ATOM 685 C CA . LYS A 1 86 ? 4.286 14.190 5.147 1.00 88.25 86 LYS A CA 1
ATOM 686 C C . LYS A 1 86 ? 4.422 12.666 5.123 1.00 88.25 86 LYS A C 1
ATOM 688 O O . LYS A 1 86 ? 4.264 12.010 6.147 1.00 88.25 86 LYS A O 1
ATOM 693 N N . GLY A 1 87 ? 4.811 12.133 3.967 1.00 86.75 87 GLY A N 1
ATOM 694 C CA . GLY A 1 87 ? 5.033 10.699 3.784 1.00 86.75 87 GLY A CA 1
ATOM 695 C C . GLY A 1 87 ? 3.760 9.901 3.516 1.00 86.75 87 GLY A C 1
ATOM 696 O O . GLY A 1 87 ? 3.853 8.683 3.382 1.00 86.75 87 GLY A O 1
ATOM 697 N N . PHE A 1 88 ? 2.606 10.566 3.405 1.00 93.88 88 PHE A N 1
ATOM 698 C CA . PHE A 1 88 ? 1.354 9.943 3.001 1.00 93.88 88 PHE A CA 1
ATOM 699 C C . PHE A 1 88 ? 1.100 10.122 1.506 1.00 93.88 88 PHE A C 1
ATOM 701 O O . PHE A 1 88 ? 1.311 11.197 0.935 1.00 93.88 88 PHE A O 1
ATOM 708 N N . GLY A 1 89 ? 0.643 9.046 0.879 1.00 94.56 89 GLY A N 1
ATOM 709 C CA . GLY A 1 89 ? 0.130 9.043 -0.481 1.00 94.56 89 GLY A CA 1
ATOM 710 C C . GLY A 1 89 ? -1.236 8.375 -0.566 1.00 94.56 89 GLY A C 1
ATOM 711 O O . GLY A 1 89 ? -1.637 7.639 0.333 1.00 94.56 89 GLY A O 1
ATOM 712 N N . GLU A 1 90 ? -1.920 8.611 -1.672 1.00 95.50 90 GLU A N 1
ATOM 713 C CA . GLU A 1 90 ? -3.194 8.000 -2.032 1.00 95.50 90 GLU A CA 1
ATOM 714 C C . GLU A 1 90 ? -3.126 7.503 -3.479 1.00 95.50 90 GLU A C 1
ATOM 716 O O . GLU A 1 90 ? -2.540 8.161 -4.340 1.00 95.50 90 GLU A O 1
ATOM 721 N N . GLY A 1 91 ? -3.698 6.331 -3.749 1.00 95.44 91 GLY A N 1
ATOM 722 C CA . GLY A 1 91 ? -3.738 5.743 -5.085 1.00 95.44 91 GLY A CA 1
ATOM 723 C C . GLY A 1 91 ? -4.848 4.705 -5.247 1.00 95.44 91 GLY A C 1
ATOM 724 O O . GLY A 1 91 ? -5.532 4.329 -4.293 1.00 95.44 91 GLY A O 1
ATOM 725 N N . ILE A 1 92 ? -5.021 4.225 -6.476 1.00 96.06 92 ILE A N 1
ATOM 726 C CA . ILE A 1 92 ? -5.939 3.128 -6.802 1.00 96.06 92 ILE A CA 1
ATOM 727 C C . ILE A 1 92 ? -5.091 1.886 -7.060 1.00 96.06 92 ILE A C 1
ATOM 729 O O . ILE A 1 92 ? -4.184 1.921 -7.890 1.00 96.06 92 ILE A O 1
ATOM 733 N N . ALA A 1 93 ? -5.353 0.804 -6.328 1.00 95.19 93 ALA A N 1
ATOM 734 C CA . ALA A 1 93 ? -4.638 -0.446 -6.527 1.00 95.19 93 ALA A CA 1
ATOM 735 C C . ALA A 1 93 ? -5.182 -1.174 -7.761 1.00 95.19 93 ALA A C 1
ATOM 737 O O . ALA A 1 93 ? -6.353 -1.540 -7.816 1.00 95.19 93 ALA A O 1
ATOM 738 N N . GLU A 1 94 ? -4.303 -1.420 -8.726 1.00 94.00 94 GLU A N 1
ATOM 739 C CA . GLU A 1 94 ? -4.603 -2.166 -9.953 1.00 94.00 94 GLU A CA 1
ATOM 740 C C . GLU A 1 94 ? -4.284 -3.651 -9.809 1.00 94.00 94 GLU A C 1
ATOM 742 O O . GLU A 1 94 ? -4.883 -4.500 -10.464 1.00 94.00 94 GLU A O 1
ATOM 747 N N . LYS A 1 95 ? -3.309 -3.966 -8.954 1.00 92.88 95 LYS A N 1
ATOM 748 C CA . LYS A 1 95 ? -2.911 -5.332 -8.637 1.00 92.88 95 LYS A CA 1
ATOM 749 C C . LYS A 1 95 ? -2.393 -5.391 -7.213 1.00 92.88 95 LYS A C 1
ATOM 751 O O . LYS A 1 95 ? -1.578 -4.560 -6.805 1.00 92.88 95 LYS A O 1
ATOM 756 N N . ILE A 1 96 ? -2.831 -6.409 -6.483 1.00 94.44 96 ILE A N 1
ATOM 757 C CA . ILE A 1 96 ? -2.396 -6.693 -5.118 1.00 94.44 96 ILE A CA 1
ATOM 758 C C . ILE A 1 96 ? -1.912 -8.140 -5.082 1.00 94.44 96 ILE A C 1
ATOM 760 O O . ILE A 1 96 ? -2.610 -9.051 -5.522 1.00 94.44 96 ILE A O 1
ATOM 764 N N . ILE A 1 97 ? -0.703 -8.359 -4.572 1.00 94.62 97 ILE A N 1
ATOM 765 C CA . ILE A 1 97 ? -0.188 -9.696 -4.261 1.00 94.62 97 ILE A CA 1
ATOM 766 C C . ILE A 1 97 ? 0.000 -9.780 -2.751 1.00 94.62 97 ILE A C 1
ATOM 768 O O . ILE A 1 97 ? 0.716 -8.960 -2.180 1.00 94.62 97 ILE A O 1
ATOM 772 N N . ILE A 1 98 ? -0.637 -10.766 -2.125 1.00 94.12 98 ILE A N 1
ATOM 773 C CA . ILE A 1 98 ? -0.456 -11.105 -0.708 1.00 94.12 98 ILE A CA 1
ATOM 774 C C . ILE A 1 98 ? 0.733 -12.070 -0.603 1.00 94.12 98 ILE A C 1
ATOM 776 O O . ILE A 1 98 ? 0.799 -13.028 -1.377 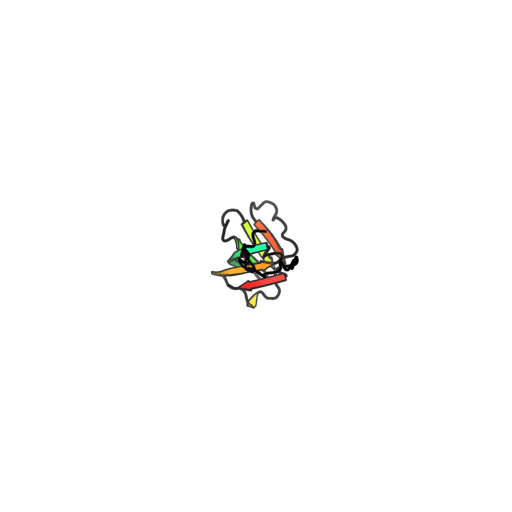1.00 94.12 98 ILE A O 1
ATOM 780 N N . GLU A 1 99 ? 1.660 -11.806 0.321 1.00 88.19 99 GLU A N 1
ATOM 781 C CA . GLU A 1 99 ? 2.866 -12.623 0.559 1.00 88.19 99 GLU A CA 1
ATOM 782 C C . GLU A 1 99 ? 2.737 -13.599 1.732 1.00 88.19 99 GLU A C 1
ATOM 784 O O . GLU A 1 99 ? 2.042 -13.266 2.721 1.00 88.19 99 GLU A O 1
#

Secondary structure (DSSP, 8-state):
-----------------------TT----SEEEEEEEEETTEEEEEESS-TTT-EEEEE-TTGGG--TT-EEEEE-S-EEEPTT-TTEEEEE-SEEEE-

Sequence (99 aa):
MKTYKALIMLFIFTFFLIGCSTDSNDIGPNIKGEVVQIEGDRFLVVDKERPEIRKVWFTTDEIYTVRVGLTVSVWASEITAVPNEKGFGEGIAEKIIIE

Organism: Lysinibacillus sphaericus (NCBI:txid1421)

Radius of gyration: 24.64 Å; chains: 1; bounding box: 75×48×50 Å

pLDDT: mean 81.38, std 19.81, range [40.47, 97.56]

Foldseek 3Di:
DDDDDDPPPPDDPPPDDDPPPPPVPCPWFPAWAFFADDDDQKTKGQGPVCRPQAIEIEGEPVCVVDDGGWTKGFHFPDWAADPPDGRYTYGYTPDIDTD